Protein AF-A0A0F8YL26-F1 (afdb_monomer_lite)

Secondary structure (DSSP, 8-state):
---S--TTS-PPP----EEEEETTEEEEE-PPPHHHHHHHHHHTT-EE-TTT-PEEPS-HHHHHHHHHHHHEEETT--TT-HHHHHHHHTS-HHHHHHHHHHHHHHTT-S----------

Structure (mmCIF, N/CA/C/O backbone):
data_AF-A0A0F8YL26-F1
#
_entry.id   AF-A0A0F8YL26-F1
#
loop_
_atom_site.group_PDB
_atom_site.id
_atom_site.type_symbol
_atom_site.label_atom_id
_atom_site.label_alt_id
_atom_site.label_comp_id
_atom_site.label_asym_id
_atom_site.label_entity_id
_atom_site.label_seq_id
_atom_site.pdbx_PDB_ins_code
_atom_site.Cartn_x
_atom_site.Cartn_y
_atom_site.Cartn_z
_atom_site.occupancy
_atom_site.B_iso_or_equiv
_atom_site.auth_seq_id
_atom_site.auth_comp_id
_atom_site.auth_asym_id
_atom_site.auth_atom_id
_atom_site.pdbx_PDB_model_num
ATOM 1 N N . MET A 1 1 ? 19.111 -6.827 -0.345 1.00 41.16 1 MET A N 1
ATOM 2 C CA . MET A 1 1 ? 18.118 -7.910 -0.148 1.00 41.16 1 MET A CA 1
ATOM 3 C C . MET A 1 1 ? 16.861 -7.520 -0.910 1.00 41.16 1 MET A C 1
ATOM 5 O O . MET A 1 1 ? 16.592 -6.330 -0.970 1.00 41.16 1 MET A O 1
ATOM 9 N N . ALA A 1 2 ? 16.165 -8.460 -1.558 1.00 43.53 2 ALA A N 1
ATOM 10 C CA . ALA A 1 2 ? 14.911 -8.140 -2.247 1.00 43.53 2 ALA A CA 1
ATOM 11 C C . ALA A 1 2 ? 13.822 -7.913 -1.191 1.00 43.53 2 ALA A C 1
ATOM 13 O O . ALA A 1 2 ? 13.662 -8.744 -0.303 1.00 43.53 2 ALA A O 1
ATOM 14 N N . LYS A 1 3 ? 13.147 -6.765 -1.255 1.00 49.53 3 LYS A N 1
ATOM 15 C CA . LYS A 1 3 ? 12.140 -6.337 -0.272 1.00 49.53 3 LYS A CA 1
ATOM 16 C C . LYS A 1 3 ? 10.780 -7.030 -0.474 1.00 49.53 3 LYS A C 1
ATOM 18 O O . LYS A 1 3 ? 9.989 -7.073 0.458 1.00 49.53 3 LYS A O 1
ATOM 23 N N . TYR A 1 4 ? 10.538 -7.600 -1.659 1.00 48.78 4 TYR A N 1
ATOM 24 C CA . TYR A 1 4 ? 9.247 -8.157 -2.075 1.00 48.78 4 TYR A CA 1
ATOM 25 C C . TYR A 1 4 ? 9.373 -9.611 -2.547 1.00 48.78 4 TYR A C 1
ATOM 27 O O . TYR A 1 4 ? 10.427 -10.014 -3.053 1.00 48.78 4 TYR A O 1
ATOM 35 N N . ALA A 1 5 ? 8.288 -10.376 -2.402 1.00 49.81 5 ALA A N 1
ATOM 36 C CA . ALA A 1 5 ? 8.151 -11.717 -2.961 1.00 49.81 5 ALA A CA 1
ATOM 37 C C . ALA A 1 5 ? 8.230 -11.703 -4.504 1.00 49.81 5 ALA A C 1
ATOM 39 O O . ALA A 1 5 ? 7.973 -10.690 -5.159 1.00 49.81 5 ALA A O 1
ATOM 40 N N . THR A 1 6 ? 8.608 -12.832 -5.104 1.00 54.91 6 THR A N 1
ATOM 41 C CA . THR A 1 6 ? 8.668 -12.973 -6.570 1.00 54.91 6 THR A CA 1
ATOM 42 C C . THR A 1 6 ? 7.262 -12.955 -7.185 1.00 54.91 6 THR A C 1
ATOM 44 O O . THR A 1 6 ? 6.291 -13.355 -6.546 1.00 54.91 6 THR A O 1
ATOM 47 N N . LYS A 1 7 ? 7.129 -12.527 -8.453 1.00 46.41 7 LYS A N 1
ATOM 48 C CA . LYS A 1 7 ? 5.835 -12.383 -9.166 1.00 46.41 7 LYS A CA 1
ATOM 49 C C . LYS A 1 7 ? 4.981 -13.666 -9.184 1.00 46.41 7 LYS A C 1
ATOM 51 O O . LYS A 1 7 ? 3.782 -13.587 -9.434 1.00 46.41 7 LYS A O 1
ATOM 56 N N . GLU A 1 8 ? 5.588 -14.829 -8.969 1.00 45.25 8 GLU A N 1
ATOM 57 C CA . GLU A 1 8 ? 4.937 -16.146 -8.949 1.00 45.25 8 GLU A CA 1
ATOM 58 C C . GLU A 1 8 ? 4.402 -16.544 -7.565 1.00 45.25 8 GLU A C 1
ATOM 60 O O . GLU A 1 8 ? 3.539 -17.411 -7.480 1.00 45.25 8 GLU A O 1
ATOM 65 N N . GLN A 1 9 ? 4.859 -15.887 -6.494 1.00 46.53 9 GLN A N 1
ATOM 66 C CA . GLN A 1 9 ? 4.428 -16.147 -5.113 1.00 46.53 9 GLN A CA 1
ATOM 67 C C . GLN A 1 9 ? 3.139 -15.404 -4.730 1.00 46.53 9 GLN A C 1
ATOM 69 O O . GLN A 1 9 ? 2.575 -15.666 -3.671 1.00 46.53 9 GLN A O 1
ATOM 74 N N . VAL A 1 10 ? 2.635 -14.520 -5.598 1.00 46.34 10 VAL A N 1
ATOM 75 C CA . VAL A 1 10 ? 1.350 -13.835 -5.405 1.00 46.34 10 VAL A CA 1
ATOM 76 C C . VAL A 1 10 ? 0.215 -14.831 -5.659 1.00 46.34 10 VAL A C 1
ATOM 78 O O . VAL A 1 10 ? -0.235 -15.012 -6.794 1.00 46.34 10 VAL A O 1
ATOM 81 N N . THR A 1 11 ? -0.213 -15.529 -4.610 1.00 48.38 11 THR A N 1
ATOM 82 C CA . THR A 1 11 ? -1.377 -16.422 -4.651 1.00 48.38 11 THR A CA 1
ATOM 83 C C . THR A 1 11 ? -2.667 -15.599 -4.594 1.00 48.38 11 THR A C 1
ATOM 85 O O . THR A 1 11 ? -2.715 -14.530 -3.993 1.00 48.38 11 THR A O 1
ATOM 88 N N . ALA A 1 12 ? -3.703 -16.041 -5.312 1.00 40.38 12 ALA A N 1
ATOM 89 C CA . ALA A 1 12 ? -4.966 -15.314 -5.442 1.00 40.38 12 ALA A CA 1
ATOM 90 C C . ALA A 1 12 ? -5.611 -15.071 -4.067 1.00 40.38 12 ALA A C 1
ATOM 92 O O . ALA A 1 12 ? -5.828 -16.013 -3.306 1.00 40.38 12 ALA A O 1
ATOM 93 N N . ILE A 1 13 ? -5.914 -13.810 -3.761 1.00 52.44 13 ILE A N 1
ATOM 94 C CA . ILE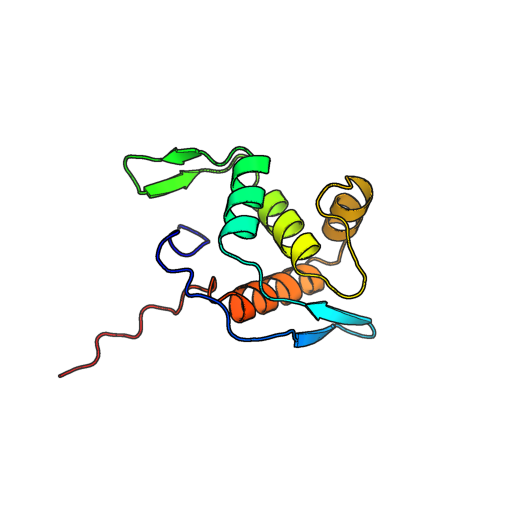 A 1 13 ? -6.297 -13.389 -2.415 1.00 52.44 13 ILE A CA 1
ATOM 95 C C . ILE A 1 13 ? -7.774 -13.676 -2.133 1.00 52.44 13 ILE A C 1
ATOM 97 O O . ILE A 1 13 ? -8.657 -13.282 -2.891 1.00 52.44 13 ILE A O 1
ATOM 101 N N . THR A 1 14 ? -8.036 -14.338 -1.004 1.00 45.94 14 THR A N 1
ATOM 102 C CA . THR A 1 14 ? -9.374 -14.709 -0.514 1.00 45.94 14 THR A CA 1
ATOM 103 C C . THR A 1 14 ? -9.836 -13.921 0.722 1.00 45.94 14 THR A C 1
ATOM 105 O O . THR A 1 14 ? -10.779 -14.353 1.382 1.00 45.94 14 THR A O 1
ATOM 108 N N . SER A 1 15 ? -9.225 -12.776 1.055 1.00 54.25 15 SER A N 1
ATOM 109 C CA . SER A 1 15 ? -9.646 -11.945 2.201 1.00 54.25 15 SER A CA 1
ATOM 110 C C . SER A 1 15 ? -10.219 -10.590 1.755 1.00 54.25 15 SER A C 1
ATOM 112 O O . SER A 1 15 ? -9.540 -9.871 1.028 1.00 54.25 15 SER A O 1
ATOM 114 N N . PRO A 1 16 ? -11.450 -10.223 2.173 1.00 66.69 16 PRO A N 1
ATOM 115 C CA . PRO A 1 16 ? -12.206 -9.125 1.560 1.00 66.69 16 PRO A CA 1
ATOM 116 C C . PRO A 1 16 ? -11.805 -7.713 2.016 1.00 66.69 16 PRO A C 1
ATOM 118 O O . PRO A 1 16 ? -11.979 -6.783 1.240 1.00 66.69 16 PRO A O 1
ATOM 121 N N . ALA A 1 17 ? -11.317 -7.535 3.247 1.00 76.31 17 ALA A N 1
ATOM 122 C CA . ALA A 1 17 ? -10.756 -6.290 3.789 1.00 76.31 17 ALA A CA 1
ATOM 123 C C . ALA A 1 17 ? -10.294 -6.526 5.241 1.00 76.31 17 ALA A C 1
ATOM 125 O O . ALA A 1 17 ? -10.751 -7.480 5.877 1.00 76.31 17 ALA A O 1
ATOM 126 N N . ALA A 1 18 ? -9.462 -5.645 5.796 1.00 82.38 18 ALA A N 1
ATOM 127 C CA . ALA A 1 18 ? -9.227 -5.557 7.235 1.00 82.38 18 ALA A CA 1
ATOM 128 C C . ALA A 1 18 ? -9.174 -4.108 7.720 1.00 82.38 18 ALA A C 1
ATOM 130 O O . ALA A 1 18 ? -8.641 -3.233 7.039 1.00 82.38 18 ALA A O 1
ATOM 131 N N . ASP A 1 19 ? -9.675 -3.895 8.934 1.00 86.81 19 ASP A N 1
ATOM 132 C CA . ASP A 1 19 ? -9.597 -2.612 9.622 1.00 86.81 19 ASP A CA 1
ATOM 133 C C . ASP A 1 19 ? -8.307 -2.544 10.450 1.00 86.81 19 ASP A C 1
ATOM 135 O O . ASP A 1 19 ? -7.968 -3.462 11.204 1.00 86.81 19 ASP A O 1
ATOM 139 N N . VAL A 1 20 ? -7.581 -1.440 10.319 1.00 84.00 20 VAL A N 1
ATOM 140 C CA . VAL A 1 20 ? -6.352 -1.146 11.049 1.00 84.00 20 VAL A CA 1
ATOM 141 C C . VAL A 1 20 ? -6.524 0.164 11.786 1.00 84.00 20 VAL A C 1
ATOM 143 O O . VAL A 1 20 ? -6.521 1.238 11.192 1.00 84.00 20 VAL A O 1
ATOM 146 N N . THR A 1 21 ? -6.606 0.080 13.108 1.00 84.88 21 THR A N 1
ATOM 147 C CA . THR A 1 21 ? -6.590 1.268 13.958 1.00 84.88 21 THR A CA 1
ATOM 148 C C . THR A 1 21 ? -5.149 1.638 14.310 1.00 84.88 21 THR A C 1
ATOM 150 O O . THR A 1 21 ? -4.347 0.802 14.763 1.00 84.88 21 THR A O 1
ATOM 153 N N . VAL A 1 22 ? -4.801 2.900 14.077 1.00 79.50 22 VAL A N 1
ATOM 154 C CA . VAL A 1 22 ? -3.539 3.510 14.496 1.00 79.50 22 VAL A CA 1
ATOM 155 C C . VAL A 1 22 ? -3.875 4.790 15.240 1.00 79.50 22 VAL A C 1
ATOM 157 O O . VAL A 1 22 ? -4.505 5.685 14.680 1.00 79.50 22 VAL A O 1
ATOM 160 N N . ASP A 1 23 ? -3.484 4.837 16.511 1.00 80.69 23 ASP A N 1
ATOM 161 C CA . ASP A 1 23 ? -3.898 5.875 17.454 1.00 80.69 23 ASP A CA 1
ATOM 162 C C . ASP A 1 23 ? -5.433 6.015 17.474 1.00 80.69 23 ASP A C 1
ATOM 164 O O . ASP A 1 23 ? -6.118 5.053 17.828 1.00 80.69 23 ASP A O 1
ATOM 168 N N . ASP A 1 24 ? -5.966 7.162 17.046 1.00 83.44 24 ASP A N 1
ATOM 169 C CA . ASP A 1 24 ? -7.406 7.459 17.019 1.00 83.44 24 ASP A CA 1
ATOM 170 C C . ASP A 1 24 ? -8.045 7.303 15.621 1.00 83.44 24 ASP A C 1
ATOM 172 O O . ASP A 1 24 ? -9.244 7.536 15.453 1.00 83.44 24 ASP A O 1
ATOM 176 N N . LEU A 1 25 ? -7.270 6.916 14.600 1.00 84.12 25 LEU A N 1
ATOM 177 C CA . LEU A 1 25 ? -7.732 6.783 13.213 1.00 84.12 25 LEU A CA 1
ATOM 178 C C . LEU A 1 25 ? -7.864 5.310 12.821 1.00 84.12 25 LEU A C 1
ATOM 180 O O . LEU A 1 25 ? -6.984 4.494 13.101 1.00 84.12 25 LEU A O 1
ATOM 184 N N . THR A 1 26 ? -8.964 4.964 12.151 1.00 88.31 26 THR A N 1
ATOM 185 C CA . THR A 1 26 ? -9.187 3.619 11.601 1.00 88.31 26 THR A CA 1
ATOM 186 C C . THR A 1 26 ? -9.112 3.671 10.087 1.00 88.31 26 THR A C 1
ATOM 188 O O . THR A 1 26 ? -9.803 4.470 9.464 1.00 88.31 26 THR A O 1
ATOM 191 N N . TYR A 1 27 ? -8.269 2.808 9.529 1.00 88.88 27 TYR A N 1
ATOM 192 C CA . TYR A 1 27 ? -8.066 2.639 8.099 1.00 88.88 27 TYR A CA 1
ATOM 193 C C . TYR A 1 27 ? -8.634 1.299 7.677 1.00 88.88 27 TYR A C 1
ATOM 195 O O . TYR A 1 27 ? -8.425 0.303 8.369 1.00 88.88 27 TYR A O 1
ATOM 203 N N . ARG A 1 28 ? -9.293 1.246 6.531 1.00 88.56 28 ARG A N 1
ATOM 204 C CA . ARG A 1 28 ? -9.791 -0.001 5.966 1.00 88.56 28 ARG A CA 1
ATOM 205 C C . ARG A 1 28 ? -8.973 -0.355 4.739 1.00 88.56 28 ARG A C 1
ATOM 207 O O . ARG A 1 28 ? -8.921 0.421 3.796 1.00 88.56 28 ARG A O 1
ATOM 214 N N . LEU A 1 29 ? -8.337 -1.521 4.763 1.00 88.88 29 LEU A N 1
ATOM 215 C CA . LEU A 1 29 ? -7.453 -1.999 3.703 1.00 88.88 29 LEU A CA 1
ATOM 216 C C . LEU A 1 29 ? -8.081 -3.189 2.985 1.00 88.88 29 LEU A C 1
ATOM 218 O O . LEU A 1 29 ? -8.567 -4.117 3.633 1.00 88.88 29 LEU A O 1
ATOM 222 N N . ALA A 1 30 ? -8.023 -3.192 1.662 1.00 86.62 30 ALA A N 1
ATOM 223 C CA . ALA A 1 30 ? -8.207 -4.362 0.826 1.00 86.62 30 ALA A CA 1
ATOM 224 C C . ALA A 1 30 ? -6.870 -5.087 0.641 1.00 86.62 30 ALA A C 1
ATOM 226 O O . ALA A 1 30 ? -5.808 -4.647 1.075 1.00 86.62 30 ALA A O 1
ATOM 227 N N . ALA A 1 31 ? -6.918 -6.236 -0.009 1.00 84.31 31 ALA A N 1
ATOM 228 C CA . ALA A 1 31 ? -5.710 -6.842 -0.523 1.00 84.31 31 ALA A CA 1
ATOM 229 C C . ALA A 1 31 ? -5.487 -6.397 -1.970 1.00 84.31 31 ALA A C 1
ATOM 231 O O . ALA A 1 31 ? -6.447 -6.350 -2.737 1.00 84.31 31 ALA A O 1
ATOM 232 N N . ILE A 1 32 ? -4.236 -6.130 -2.347 1.00 80.75 32 ILE A N 1
ATOM 233 C CA . ILE A 1 32 ? -3.895 -5.757 -3.720 1.00 80.75 32 ILE A CA 1
ATOM 234 C C . ILE A 1 32 ? -3.655 -6.999 -4.570 1.00 80.75 32 ILE A C 1
ATOM 236 O O . ILE A 1 32 ? -2.952 -7.937 -4.200 1.00 80.75 32 ILE A O 1
ATOM 240 N N . THR A 1 33 ? -4.230 -7.005 -5.756 1.00 78.06 33 THR A N 1
ATOM 241 C CA . THR A 1 33 ? -4.045 -8.039 -6.760 1.00 78.06 33 THR A CA 1
ATOM 242 C C . THR A 1 33 ? -2.635 -8.002 -7.351 1.00 78.06 33 THR A C 1
ATOM 244 O O . THR A 1 33 ? -1.918 -6.999 -7.333 1.00 78.06 33 THR A O 1
ATOM 247 N N . ARG A 1 34 ? -2.248 -9.103 -8.003 1.00 75.00 34 ARG A N 1
ATOM 248 C CA . ARG A 1 34 ? -1.016 -9.159 -8.805 1.00 75.00 34 ARG A CA 1
ATOM 249 C C . ARG A 1 34 ? -0.975 -8.085 -9.903 1.00 75.00 34 ARG A C 1
ATOM 251 O O . ARG A 1 34 ? 0.111 -7.647 -10.276 1.00 75.00 34 ARG A O 1
ATOM 258 N N . GLY A 1 35 ? -2.136 -7.711 -10.449 1.00 78.19 35 GLY A N 1
ATOM 259 C CA . GLY A 1 35 ? -2.253 -6.672 -11.472 1.00 78.19 35 GLY A CA 1
ATOM 260 C C . GLY A 1 35 ? -1.884 -5.297 -10.925 1.00 78.19 35 GLY A C 1
ATOM 261 O O . GLY A 1 35 ? -1.057 -4.620 -11.523 1.00 78.19 35 GLY A O 1
ATOM 262 N N . GLU A 1 36 ? -2.416 -4.944 -9.757 1.00 84.06 36 GLU A N 1
ATOM 263 C CA . GLU A 1 36 ? -2.148 -3.673 -9.068 1.00 84.06 36 GLU A CA 1
ATOM 264 C C . GLU A 1 36 ? -0.703 -3.585 -8.577 1.00 84.06 36 GLU A C 1
ATOM 266 O O . GLU A 1 36 ? -0.038 -2.577 -8.796 1.00 84.06 36 GLU A O 1
ATOM 271 N N . PHE A 1 37 ? -0.163 -4.679 -8.027 1.00 82.31 37 PHE A N 1
ATOM 272 C CA . PHE A 1 37 ? 1.261 -4.757 -7.693 1.00 82.31 37 PHE A CA 1
ATOM 273 C C . PHE A 1 37 ? 2.140 -4.485 -8.920 1.00 82.31 37 PHE A C 1
ATOM 275 O O . PHE A 1 37 ? 3.087 -3.703 -8.869 1.00 82.31 37 PHE A O 1
ATOM 282 N N . ARG A 1 38 ? 1.831 -5.133 -10.050 1.00 80.00 38 ARG A N 1
ATOM 283 C CA . ARG A 1 38 ? 2.588 -4.938 -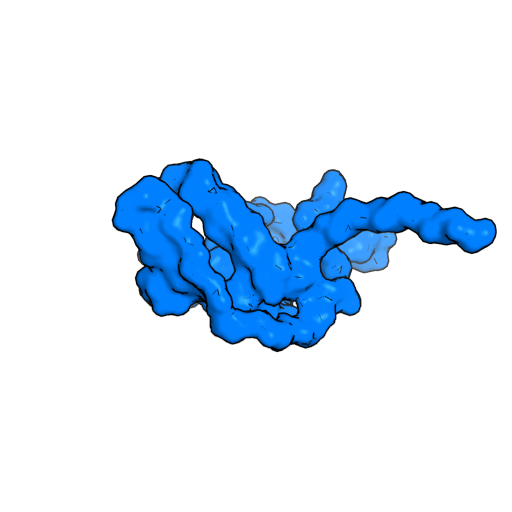11.288 1.00 80.00 38 ARG A CA 1
ATOM 284 C C . ARG A 1 38 ? 2.453 -3.511 -11.809 1.00 80.00 38 ARG A C 1
ATOM 286 O O . ARG A 1 38 ? 3.457 -2.947 -12.220 1.00 80.00 38 ARG A O 1
ATOM 293 N N . TRP A 1 39 ? 1.248 -2.955 -11.787 1.00 86.69 39 TRP A N 1
ATOM 294 C CA . TRP A 1 39 ? 1.001 -1.578 -12.193 1.00 86.69 39 TRP A CA 1
ATOM 295 C C . TRP A 1 39 ? 1.841 -0.599 -11.366 1.00 86.69 39 TRP A C 1
ATOM 297 O O . TRP A 1 39 ? 2.591 0.169 -11.955 1.00 86.69 39 TRP A O 1
ATOM 307 N N . ALA A 1 40 ? 1.832 -0.700 -10.032 1.00 85.38 40 ALA A N 1
ATOM 308 C CA . ALA A 1 40 ? 2.619 0.180 -9.162 1.00 85.38 40 ALA A CA 1
ATOM 309 C C . ALA A 1 40 ? 4.127 0.110 -9.473 1.00 85.38 40 ALA A C 1
ATOM 311 O O . ALA A 1 40 ? 4.819 1.125 -9.512 1.00 85.38 40 ALA A O 1
ATOM 312 N N . MET A 1 41 ? 4.635 -1.093 -9.752 1.00 81.31 41 MET A N 1
ATOM 313 C CA . MET A 1 41 ? 6.026 -1.308 -10.156 1.00 81.31 41 MET A CA 1
ATOM 314 C C . MET A 1 41 ? 6.330 -0.686 -11.530 1.00 81.31 41 MET A C 1
ATOM 316 O O . MET A 1 41 ? 7.331 0.015 -11.681 1.00 81.31 41 MET A O 1
ATOM 320 N N . ASP A 1 42 ? 5.467 -0.921 -12.521 1.00 82.50 42 ASP A N 1
ATOM 321 C CA . ASP A 1 42 ? 5.620 -0.397 -13.882 1.00 82.50 42 ASP A CA 1
ATOM 322 C C . ASP A 1 42 ? 5.550 1.149 -13.886 1.00 82.50 42 ASP A C 1
ATOM 324 O O . ASP A 1 42 ? 6.350 1.789 -14.571 1.00 82.50 42 ASP A O 1
ATOM 328 N N . THR A 1 43 ? 4.681 1.756 -13.064 1.00 84.25 43 THR A N 1
ATOM 329 C CA . THR A 1 43 ? 4.534 3.218 -12.898 1.00 84.25 43 THR A CA 1
ATOM 330 C C . THR A 1 43 ? 5.824 3.886 -12.427 1.00 84.25 43 THR A C 1
ATOM 332 O O . THR A 1 43 ? 6.204 4.935 -12.942 1.00 84.25 43 THR A O 1
ATOM 335 N N . VAL A 1 44 ? 6.550 3.262 -11.495 1.00 80.56 44 VAL A N 1
ATOM 336 C CA . VAL A 1 44 ? 7.825 3.795 -10.974 1.00 80.56 44 VAL A CA 1
ATOM 337 C C . VAL A 1 44 ? 9.020 3.398 -11.856 1.00 80.56 44 VAL A C 1
ATOM 339 O O . VAL A 1 44 ? 10.167 3.761 -11.594 1.00 80.56 44 VAL A O 1
ATOM 342 N N . GLY A 1 45 ? 8.772 2.673 -12.949 1.00 73.38 45 GLY A N 1
ATOM 343 C CA . GLY A 1 45 ? 9.805 2.270 -13.896 1.00 73.38 45 GLY A CA 1
ATOM 344 C C . GLY A 1 45 ? 10.708 1.159 -13.368 1.00 73.38 45 GLY A C 1
ATOM 345 O O . GLY A 1 45 ? 11.881 1.099 -13.742 1.00 73.38 45 GLY A O 1
ATOM 346 N N . TYR A 1 46 ? 10.194 0.274 -12.507 1.00 69.19 46 TYR A N 1
ATOM 347 C CA . TYR A 1 46 ? 10.945 -0.903 -12.082 1.00 69.19 46 TYR A CA 1
ATOM 348 C C . TYR A 1 46 ? 11.274 -1.785 -13.291 1.00 69.19 46 TYR A C 1
ATOM 350 O O . TYR A 1 46 ? 10.397 -2.386 -13.913 1.00 69.19 46 TYR A O 1
ATOM 358 N N . VAL A 1 47 ? 12.564 -1.916 -13.594 1.00 61.00 47 VAL A N 1
ATOM 359 C CA . VAL A 1 47 ? 13.044 -2.854 -14.609 1.00 61.00 47 VAL A CA 1
ATOM 360 C C . VAL A 1 47 ? 13.458 -4.136 -13.902 1.00 61.00 47 VAL A C 1
ATOM 362 O O . VAL A 1 47 ? 14.334 -4.142 -13.034 1.00 61.00 47 VAL A O 1
ATOM 365 N N . GLU A 1 48 ? 12.814 -5.242 -14.263 1.00 57.72 48 GLU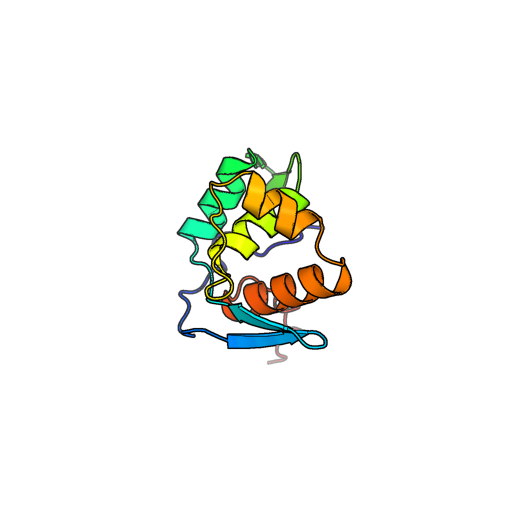 A N 1
ATOM 366 C CA . GLU A 1 48 ? 13.233 -6.565 -13.815 1.00 57.72 48 GLU A CA 1
ATOM 367 C C . GLU A 1 48 ? 14.634 -6.845 -14.362 1.00 57.72 48 GLU A C 1
ATOM 369 O O . GLU A 1 48 ? 14.841 -6.889 -15.576 1.00 57.72 48 GLU A O 1
ATOM 374 N N . ASN A 1 49 ? 15.612 -7.017 -13.474 1.00 57.38 49 ASN A N 1
ATOM 375 C CA . ASN A 1 49 ? 16.957 -7.387 -13.869 1.00 57.38 49 ASN A CA 1
ATOM 376 C C . ASN A 1 49 ? 16.935 -8.852 -14.336 1.00 57.38 49 ASN A C 1
ATOM 378 O O . ASN A 1 49 ? 16.755 -9.753 -13.509 1.00 57.38 49 ASN A O 1
ATOM 382 N N . PRO A 1 50 ? 17.162 -9.127 -15.632 1.00 50.84 50 PRO A N 1
ATOM 383 C CA . PRO A 1 50 ? 16.988 -10.465 -16.192 1.00 50.84 50 PRO A CA 1
ATOM 384 C C . PRO A 1 50 ? 18.019 -11.475 -15.668 1.00 50.84 50 PRO A C 1
ATOM 386 O O . PRO A 1 50 ? 17.853 -12.675 -15.860 1.00 50.84 50 PRO A O 1
ATOM 389 N N . VAL A 1 51 ? 19.091 -11.011 -15.013 1.00 50.50 51 VAL A N 1
ATOM 390 C CA . VAL A 1 51 ? 20.155 -11.866 -14.464 1.00 50.50 51 VAL A CA 1
ATOM 391 C C . VAL A 1 51 ? 19.842 -12.309 -13.038 1.00 50.50 51 VAL A C 1
ATOM 393 O O . VAL A 1 51 ? 20.157 -13.432 -12.655 1.00 50.50 51 VAL A O 1
ATOM 396 N N . THR A 1 52 ? 19.249 -11.429 -12.232 1.00 55.88 52 THR A N 1
ATOM 397 C CA . THR A 1 52 ? 19.006 -11.701 -10.807 1.00 55.88 52 THR A CA 1
ATOM 398 C C . THR A 1 52 ? 17.544 -12.003 -10.496 1.00 55.88 52 THR A C 1
ATOM 400 O O . THR A 1 52 ? 17.260 -12.441 -9.381 1.00 55.88 52 THR A O 1
ATOM 403 N N . GLY A 1 53 ? 16.625 -11.741 -11.435 1.00 52.56 53 GLY A N 1
ATOM 404 C CA . GLY A 1 53 ? 15.174 -11.785 -11.213 1.00 52.56 53 GLY A CA 1
ATOM 405 C C . GLY A 1 53 ? 14.689 -10.740 -10.203 1.00 52.56 53 GLY A C 1
ATOM 406 O O . GLY A 1 53 ? 13.542 -10.775 -9.764 1.00 52.56 53 GLY A O 1
ATOM 407 N N . LYS A 1 54 ? 15.574 -9.830 -9.776 1.00 52.59 54 LYS A N 1
ATOM 408 C CA . LYS A 1 54 ? 15.259 -8.760 -8.834 1.00 52.59 54 LYS A CA 1
ATOM 409 C C . LYS A 1 54 ? 14.872 -7.536 -9.632 1.00 52.59 54 LYS A C 1
ATOM 411 O O . LYS A 1 54 ? 15.529 -7.190 -10.608 1.00 52.59 54 LYS A O 1
ATOM 416 N N . ASN A 1 55 ? 13.818 -6.870 -9.199 1.00 56.28 55 ASN A N 1
ATOM 417 C CA . ASN A 1 55 ? 13.522 -5.551 -9.717 1.00 56.28 55 ASN A CA 1
ATOM 418 C C . ASN A 1 55 ? 14.501 -4.576 -9.028 1.00 56.28 55 ASN A C 1
ATOM 420 O O . ASN A 1 55 ? 14.630 -4.620 -7.800 1.00 56.28 55 ASN A O 1
ATOM 424 N N . ASP A 1 56 ? 15.199 -3.738 -9.797 1.00 53.88 56 ASP A N 1
ATOM 425 C CA . ASP A 1 56 ? 16.002 -2.614 -9.290 1.00 53.88 56 ASP A CA 1
ATOM 426 C C . ASP A 1 56 ? 15.178 -1.323 -9.501 1.00 53.88 56 ASP A C 1
ATOM 428 O O . ASP A 1 56 ? 14.736 -1.058 -10.619 1.00 53.88 56 ASP A O 1
ATOM 432 N N . SER A 1 57 ? 14.886 -0.574 -8.424 1.00 55.75 57 SER A N 1
ATOM 433 C CA . SER A 1 57 ? 14.005 0.618 -8.454 1.00 55.75 57 SER A CA 1
ATOM 434 C C . SER A 1 57 ? 14.786 1.913 -8.585 1.00 55.75 57 SER A C 1
ATOM 436 O O . SER A 1 57 ? 15.901 2.000 -8.067 1.00 55.75 57 SER A O 1
ATOM 438 N N . ALA A 1 58 ? 14.136 2.951 -9.113 1.00 59.06 58 ALA A N 1
ATOM 439 C CA . ALA A 1 58 ? 14.505 4.340 -8.848 1.00 59.06 58 ALA A CA 1
ATOM 440 C C . ALA A 1 58 ? 13.974 4.843 -7.485 1.00 59.06 58 ALA A C 1
ATOM 442 O O . ALA A 1 58 ? 14.664 5.620 -6.830 1.00 59.06 58 ALA A O 1
ATOM 443 N N . ASP A 1 59 ? 12.802 4.369 -7.034 1.00 74.88 59 ASP A N 1
ATOM 444 C CA . ASP A 1 59 ? 12.178 4.766 -5.764 1.00 74.88 59 ASP A CA 1
ATOM 445 C C . ASP A 1 59 ? 11.281 3.643 -5.176 1.00 74.88 59 ASP A C 1
ATOM 447 O O . ASP A 1 59 ? 10.143 3.440 -5.602 1.00 74.88 59 ASP A O 1
ATOM 451 N N . PRO A 1 60 ? 11.774 2.835 -4.221 1.00 76.00 60 PRO A N 1
ATOM 452 C CA . PRO A 1 60 ? 10.977 1.781 -3.589 1.00 76.00 60 PRO A CA 1
ATOM 453 C C . PRO A 1 60 ? 9.909 2.314 -2.619 1.00 76.00 60 PRO A C 1
ATOM 455 O O . PRO A 1 60 ? 9.036 1.550 -2.218 1.00 76.00 60 PRO A O 1
ATOM 458 N N . GLU A 1 61 ? 9.992 3.576 -2.203 1.00 82.81 61 GLU A N 1
ATOM 459 C CA . GLU A 1 61 ? 9.020 4.203 -1.307 1.00 82.81 61 GLU A CA 1
ATOM 460 C C . GLU A 1 61 ? 7.779 4.636 -2.090 1.00 82.81 61 GLU A C 1
ATOM 462 O O . GLU A 1 61 ? 6.659 4.381 -1.654 1.00 82.81 61 GLU A O 1
ATOM 467 N N . MET A 1 62 ? 7.963 5.153 -3.308 1.00 85.25 62 MET A N 1
ATOM 468 C CA . MET A 1 62 ? 6.852 5.480 -4.208 1.00 85.25 62 MET A CA 1
ATOM 469 C C . MET A 1 62 ? 5.977 4.261 -4.531 1.00 85.25 62 MET A C 1
ATOM 471 O O . MET A 1 62 ? 4.754 4.352 -4.515 1.00 85.25 62 MET A O 1
ATOM 475 N N . VAL A 1 63 ? 6.581 3.091 -4.762 1.00 86.31 63 VAL A N 1
ATOM 476 C CA . VAL A 1 63 ? 5.811 1.856 -4.992 1.00 86.31 63 VAL A CA 1
ATOM 477 C C . VAL A 1 63 ? 4.981 1.482 -3.767 1.00 86.31 63 VAL A C 1
ATOM 479 O O . VAL A 1 63 ? 3.820 1.109 -3.916 1.00 86.31 63 VAL A O 1
ATOM 482 N N . ASP A 1 64 ? 5.542 1.606 -2.561 1.00 86.62 64 ASP A N 1
ATOM 483 C CA . ASP A 1 64 ? 4.791 1.352 -1.329 1.00 86.62 64 ASP A CA 1
ATOM 484 C C . ASP A 1 64 ? 3.592 2.302 -1.193 1.00 86.62 64 ASP A C 1
ATOM 486 O O . ASP A 1 64 ? 2.525 1.852 -0.782 1.00 86.62 64 ASP A O 1
ATOM 490 N N . MET A 1 65 ? 3.740 3.579 -1.570 1.00 91.56 65 MET A N 1
ATOM 491 C CA . MET A 1 65 ? 2.645 4.557 -1.531 1.00 91.56 65 MET A CA 1
ATOM 492 C C . MET A 1 65 ? 1.556 4.251 -2.560 1.00 91.56 65 MET A C 1
ATOM 494 O O . MET A 1 65 ? 0.384 4.239 -2.201 1.00 91.56 65 MET A O 1
ATOM 498 N N . LEU A 1 66 ? 1.923 3.930 -3.804 1.00 90.75 66 LEU A N 1
ATOM 499 C CA . LEU A 1 66 ? 0.966 3.560 -4.857 1.00 90.75 66 LEU A CA 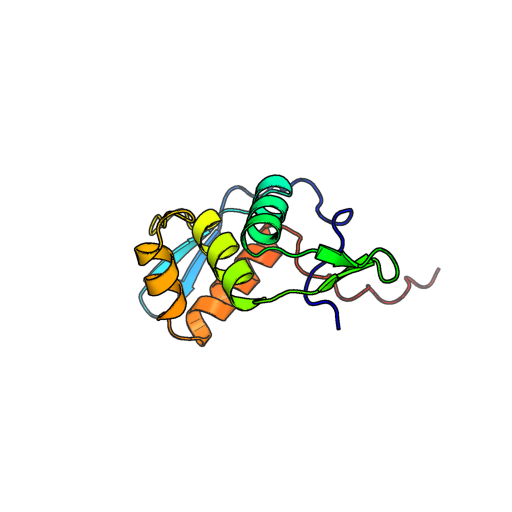1
ATOM 500 C C . LEU A 1 66 ? 0.170 2.303 -4.481 1.00 90.75 66 LEU A C 1
ATOM 502 O O . LEU A 1 66 ? -1.049 2.245 -4.652 1.00 90.75 66 LEU A O 1
ATOM 506 N N . MET A 1 67 ? 0.853 1.297 -3.930 1.00 89.31 67 MET A N 1
ATOM 507 C CA . MET A 1 67 ? 0.204 0.084 -3.431 1.00 89.31 67 MET A CA 1
ATOM 508 C C . MET A 1 67 ? -0.710 0.381 -2.242 1.00 89.31 67 MET A C 1
ATOM 510 O O . MET A 1 67 ? -1.820 -0.146 -2.179 1.00 89.31 67 MET A O 1
ATOM 514 N N . LEU A 1 68 ? -0.257 1.219 -1.307 1.00 91.06 68 LEU A N 1
ATOM 515 C CA . LEU A 1 68 ? -1.040 1.597 -0.138 1.00 91.06 68 LEU A CA 1
ATOM 516 C C . LEU A 1 68 ? -2.299 2.379 -0.531 1.00 91.06 68 LEU A C 1
ATOM 518 O O . LEU A 1 68 ? -3.364 2.048 -0.021 1.00 91.06 68 LEU A O 1
ATOM 522 N N . ALA A 1 69 ? -2.196 3.341 -1.452 1.00 92.25 69 ALA A N 1
ATOM 523 C CA . ALA A 1 69 ? -3.337 4.078 -1.996 1.00 92.25 69 ALA A CA 1
ATOM 524 C C . ALA A 1 69 ? -4.366 3.120 -2.610 1.00 92.25 69 ALA A C 1
ATOM 526 O O . ALA A 1 69 ? -5.514 3.097 -2.192 1.00 92.25 69 ALA A O 1
ATOM 527 N N . THR A 1 70 ? -3.911 2.216 -3.485 1.00 90.75 70 THR A N 1
ATOM 528 C CA . THR A 1 70 ? -4.772 1.204 -4.131 1.00 90.75 70 THR A CA 1
ATOM 529 C C . THR A 1 70 ? -5.456 0.268 -3.123 1.00 90.75 70 THR A C 1
ATOM 531 O O . THR A 1 70 ? -6.545 -0.248 -3.357 1.00 90.75 70 THR A O 1
ATOM 534 N N . SER A 1 71 ? -4.795 0.007 -1.996 1.00 90.00 71 SER A N 1
ATOM 535 C CA . SER A 1 71 ? -5.300 -0.853 -0.929 1.00 90.00 71 SER A CA 1
ATOM 536 C C . SER A 1 71 ? -6.318 -0.154 -0.023 1.00 90.00 71 SER A C 1
ATOM 538 O O . SER A 1 71 ? -7.165 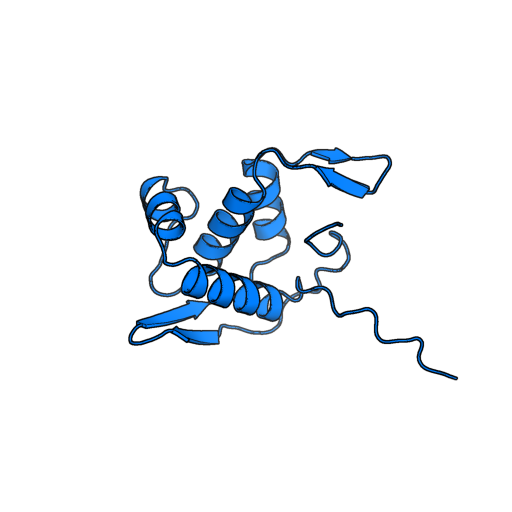-0.818 0.575 1.00 90.00 71 SER A O 1
ATOM 540 N N . LEU A 1 72 ? -6.233 1.164 0.144 1.00 90.62 72 LEU A N 1
ATOM 541 C CA . LEU A 1 72 ? -7.055 1.899 1.099 1.00 90.62 72 LEU A CA 1
ATOM 542 C C . LEU A 1 72 ? -8.485 2.073 0.575 1.00 90.62 72 LEU A C 1
ATOM 544 O O . LEU A 1 72 ? -8.735 2.777 -0.388 1.00 90.62 72 LEU A O 1
ATOM 548 N N . ILE A 1 73 ? -9.434 1.430 1.257 1.00 88.25 73 ILE A N 1
ATOM 549 C CA . ILE A 1 73 ? -10.874 1.598 1.025 1.00 88.25 73 ILE A CA 1
ATOM 550 C C . ILE A 1 73 ? -11.378 2.840 1.767 1.00 88.25 73 ILE A C 1
ATOM 552 O O . ILE A 1 73 ? -12.215 3.578 1.259 1.00 88.25 73 ILE A O 1
ATOM 556 N N . GLU A 1 74 ? -10.914 3.036 3.006 1.00 88.44 74 GLU A N 1
ATOM 557 C CA . GLU A 1 74 ? -11.289 4.182 3.838 1.00 88.44 74 GLU A CA 1
ATOM 558 C C . GLU A 1 74 ? -10.085 4.659 4.677 1.00 88.44 74 GLU A C 1
ATOM 560 O O . GLU A 1 74 ? -9.512 3.848 5.415 1.00 88.44 74 GLU A O 1
ATOM 565 N N . PRO A 1 75 ? -9.719 5.955 4.621 1.00 87.25 75 PRO A N 1
ATOM 566 C CA . PRO A 1 75 ? -10.162 6.915 3.607 1.00 87.25 75 PRO A CA 1
ATOM 567 C C . PRO A 1 75 ? -9.717 6.473 2.203 1.00 87.25 75 PRO A C 1
ATOM 569 O O . PRO A 1 75 ? -8.665 5.857 2.062 1.00 87.25 75 PRO A O 1
ATOM 572 N N . ASP A 1 76 ? -10.565 6.736 1.210 1.00 89.06 76 ASP A N 1
ATOM 573 C CA . ASP A 1 76 ? -10.320 6.404 -0.199 1.00 89.06 76 ASP A CA 1
ATOM 574 C C . ASP A 1 76 ? -9.258 7.362 -0.755 1.00 89.06 76 ASP A C 1
ATOM 576 O O . ASP A 1 76 ? -9.435 8.579 -0.655 1.00 89.06 76 ASP A O 1
ATOM 580 N N . PHE A 1 77 ? -8.153 6.814 -1.261 1.00 90.31 77 PHE A N 1
ATOM 581 C CA . PHE A 1 77 ? -7.056 7.566 -1.874 1.00 90.31 77 PHE A CA 1
ATOM 582 C C . PHE A 1 77 ? -6.901 7.124 -3.326 1.00 90.31 77 PHE A C 1
ATOM 584 O O . PHE A 1 77 ? -6.780 5.930 -3.605 1.00 90.31 77 PHE A O 1
ATOM 591 N N . ASP A 1 78 ? -6.827 8.081 -4.244 1.00 89.06 78 ASP A N 1
ATOM 592 C CA . ASP A 1 78 ? -6.575 7.802 -5.650 1.00 89.06 78 ASP A CA 1
ATOM 593 C C . ASP A 1 78 ? -5.070 7.631 -5.896 1.00 89.06 78 ASP A C 1
ATOM 595 O O . ASP A 1 78 ? -4.265 8.546 -5.715 1.00 89.06 78 ASP A O 1
ATOM 599 N N . ALA A 1 79 ? -4.671 6.435 -6.331 1.00 88.12 79 ALA A N 1
ATOM 600 C CA . ALA A 1 79 ? -3.279 6.131 -6.642 1.00 88.12 79 ALA A CA 1
ATOM 601 C C . ALA A 1 79 ? -2.765 6.859 -7.905 1.00 88.12 79 ALA A C 1
ATOM 603 O O . ALA A 1 79 ? -1.557 6.866 -8.149 1.00 88.12 79 ALA A O 1
ATOM 604 N N . GLU A 1 80 ? -3.658 7.451 -8.706 1.00 88.81 80 GLU A N 1
ATOM 605 C CA . GLU A 1 80 ? -3.326 8.302 -9.854 1.00 88.81 80 GLU A CA 1
ATOM 606 C C . GLU A 1 80 ? -3.295 9.806 -9.502 1.00 88.81 80 GLU A C 1
ATOM 608 O O . GLU A 1 80 ? -2.795 10.596 -10.308 1.00 88.81 80 GLU A O 1
ATOM 613 N N . ASP A 1 81 ? -3.770 10.217 -8.314 1.00 92.00 81 ASP A N 1
ATOM 614 C CA . ASP A 1 81 ? -3.725 11.613 -7.855 1.00 92.00 81 ASP A CA 1
ATOM 615 C C . ASP A 1 81 ? -2.441 11.907 -7.061 1.00 92.00 81 ASP A C 1
ATOM 617 O O . ASP A 1 81 ? -2.174 11.371 -5.983 1.00 92.00 81 ASP A O 1
ATOM 621 N N . GLU A 1 82 ? -1.635 12.832 -7.581 1.00 88.94 82 GLU A N 1
ATOM 622 C CA . GLU A 1 82 ? -0.396 13.279 -6.947 1.00 88.94 82 GLU A CA 1
ATOM 623 C C . GLU A 1 82 ? -0.625 13.878 -5.546 1.00 88.94 82 GLU A C 1
ATOM 625 O O . GLU A 1 82 ? 0.248 13.756 -4.682 1.00 88.94 82 GLU A O 1
ATOM 630 N N . ALA A 1 83 ? -1.777 14.511 -5.293 1.00 91.25 83 ALA A N 1
ATOM 631 C CA . ALA A 1 83 ? -2.091 15.106 -3.992 1.00 91.25 83 ALA A CA 1
ATOM 632 C C . ALA A 1 83 ? -2.357 14.043 -2.913 1.00 91.25 83 ALA A C 1
ATOM 634 O O . ALA A 1 83 ? -1.939 14.199 -1.758 1.00 91.25 83 ALA A O 1
ATOM 635 N N . ASP A 1 84 ? -3.000 12.946 -3.300 1.00 91.31 84 ASP A N 1
ATOM 636 C CA . ASP A 1 84 ? -3.296 11.817 -2.422 1.00 91.31 84 ASP A CA 1
ATOM 637 C C . ASP A 1 84 ? -2.017 11.054 -2.075 1.00 91.31 84 ASP A C 1
ATOM 639 O O . ASP A 1 84 ? -1.743 10.781 -0.902 1.00 91.31 84 ASP A O 1
ATOM 643 N N . ILE A 1 85 ? -1.155 10.821 -3.066 1.00 91.56 85 ILE A N 1
ATOM 644 C CA . ILE A 1 85 ? 0.166 10.227 -2.842 1.00 91.56 85 ILE A CA 1
ATOM 645 C C . ILE A 1 85 ? 1.045 11.115 -1.952 1.00 91.56 85 ILE A C 1
ATOM 647 O O . ILE A 1 85 ? 1.683 10.604 -1.029 1.00 91.56 85 ILE A O 1
ATOM 651 N N . ALA A 1 86 ? 1.054 12.436 -2.160 1.00 90.50 86 ALA A N 1
ATOM 652 C CA . ALA A 1 86 ? 1.778 13.358 -1.283 1.00 90.50 86 ALA A CA 1
ATOM 653 C C . ALA A 1 86 ? 1.260 13.292 0.165 1.00 90.50 86 ALA A C 1
ATOM 655 O O . ALA A 1 86 ? 2.049 13.246 1.108 1.00 90.50 86 ALA A O 1
ATOM 656 N N . THR A 1 87 ? -0.059 13.198 0.349 1.00 90.81 87 THR A N 1
ATOM 657 C CA . THR A 1 87 ? -0.676 13.041 1.676 1.00 90.81 87 THR A CA 1
ATOM 658 C C . THR A 1 87 ? -0.222 11.748 2.358 1.00 90.81 87 THR A C 1
ATOM 660 O O . THR A 1 87 ? 0.107 11.757 3.546 1.00 90.81 87 THR A O 1
ATOM 663 N N . LEU A 1 88 ? -0.144 10.640 1.615 1.00 89.00 88 LEU A N 1
ATOM 664 C CA . LEU A 1 88 ? 0.365 9.363 2.125 1.00 89.00 88 LEU A CA 1
ATOM 665 C C . LEU A 1 88 ? 1.852 9.434 2.510 1.00 89.00 88 LEU A C 1
ATOM 667 O O . LEU A 1 88 ? 2.248 8.859 3.525 1.00 89.00 88 LEU A O 1
ATOM 671 N N . GLN A 1 89 ? 2.664 10.176 1.754 1.00 87.44 89 GLN A N 1
ATOM 672 C CA . GLN A 1 89 ? 4.082 10.406 2.064 1.00 87.44 89 GLN A CA 1
ATOM 673 C C . GLN A 1 89 ? 4.288 11.266 3.318 1.00 87.44 89 GLN A C 1
ATOM 675 O O . GLN A 1 89 ? 5.254 11.068 4.055 1.00 87.44 89 GLN A O 1
ATOM 680 N N . GLU A 1 90 ? 3.381 12.205 3.585 1.00 90.06 90 GLU A N 1
ATOM 681 C CA . GLU A 1 90 ? 3.409 13.046 4.785 1.00 90.06 90 GLU A CA 1
ATOM 682 C C . GLU A 1 90 ? 2.911 12.319 6.047 1.00 90.06 90 GLU A C 1
ATOM 684 O O . GLU A 1 90 ? 3.063 12.832 7.163 1.00 90.06 90 GLU A O 1
ATOM 689 N N . MET A 1 91 ? 2.346 11.112 5.910 1.00 87.62 91 MET A N 1
ATOM 690 C CA . MET A 1 91 ? 1.918 10.322 7.061 1.00 87.62 91 MET A CA 1
ATOM 691 C C . MET A 1 91 ? 3.096 10.019 7.995 1.00 87.62 91 MET A C 1
ATOM 693 O O . MET A 1 91 ? 4.208 9.726 7.545 1.00 87.62 91 MET A O 1
ATOM 697 N N . PRO A 1 92 ? 2.869 9.985 9.323 1.00 87.56 92 PRO A N 1
ATOM 698 C CA . PRO A 1 92 ? 3.915 9.572 10.242 1.00 87.56 92 PRO A CA 1
ATOM 699 C C . PRO A 1 92 ? 4.422 8.174 9.870 1.00 87.56 92 PRO A C 1
ATOM 701 O O . PRO A 1 92 ? 3.628 7.243 9.732 1.00 87.56 92 PRO A O 1
ATOM 704 N N . ILE A 1 93 ? 5.745 8.012 9.775 1.00 80.06 93 ILE A N 1
ATOM 705 C CA . ILE A 1 93 ? 6.411 6.777 9.310 1.00 80.06 93 ILE A CA 1
ATOM 706 C C . ILE A 1 93 ? 5.886 5.521 10.027 1.00 80.06 93 ILE A C 1
ATOM 708 O O . ILE A 1 93 ? 5.757 4.455 9.424 1.00 80.06 93 ILE A O 1
ATOM 712 N N . GLY A 1 94 ? 5.558 5.629 11.320 1.00 84.12 94 GLY A N 1
ATOM 713 C CA . GLY A 1 94 ? 4.996 4.521 12.099 1.00 84.12 94 GLY A CA 1
ATOM 714 C C . GLY A 1 94 ? 3.609 4.067 11.628 1.00 84.12 94 GLY A C 1
ATOM 715 O O . GLY A 1 94 ? 3.308 2.874 11.688 1.00 84.12 94 GLY A O 1
ATOM 716 N N . VAL A 1 95 ? 2.785 4.993 11.131 1.00 85.56 95 VAL A N 1
ATOM 717 C CA . VAL A 1 95 ? 1.444 4.718 10.602 1.00 85.56 95 VAL A CA 1
ATOM 718 C C . VAL A 1 95 ? 1.557 4.060 9.229 1.00 85.56 95 VAL A C 1
ATOM 720 O O . VAL A 1 95 ? 1.079 2.938 9.062 1.00 85.56 95 VAL A O 1
ATOM 723 N N . SER A 1 96 ? 2.257 4.694 8.280 1.00 85.12 96 SER A N 1
ATOM 724 C CA . SER A 1 96 ? 2.423 4.169 6.916 1.00 85.12 96 SER A CA 1
ATOM 725 C C . SER A 1 96 ? 3.088 2.788 6.917 1.00 85.12 96 SER A C 1
ATOM 727 O O . SER A 1 96 ? 2.573 1.857 6.301 1.00 85.12 96 SER A O 1
ATOM 729 N N . SER A 1 97 ? 4.137 2.582 7.723 1.00 85.38 97 SER A N 1
ATOM 730 C CA . SER A 1 97 ? 4.793 1.270 7.870 1.00 85.38 97 SER A CA 1
ATOM 731 C C . SER A 1 97 ? 3.843 0.174 8.366 1.00 85.38 97 SER A C 1
ATOM 733 O O . SER A 1 97 ? 3.923 -0.975 7.922 1.00 85.38 97 SER A O 1
ATOM 735 N N . LYS A 1 98 ? 2.941 0.504 9.300 1.00 87.38 98 LYS A N 1
ATOM 736 C CA . LYS A 1 98 ? 1.966 -0.450 9.847 1.00 87.38 98 LYS A CA 1
ATOM 737 C C . LYS A 1 98 ? 0.905 -0.809 8.807 1.00 87.38 98 LYS A C 1
ATOM 739 O O . LYS A 1 98 ? 0.579 -1.989 8.676 1.00 87.38 98 LYS A O 1
ATOM 744 N N . LEU A 1 99 ? 0.416 0.177 8.054 1.00 88.44 99 LEU A N 1
ATOM 745 C CA . LEU A 1 99 ? -0.557 -0.035 6.981 1.00 88.44 99 LEU A CA 1
ATOM 746 C C . LEU A 1 99 ? 0.034 -0.865 5.837 1.00 88.44 99 LEU A C 1
ATOM 748 O O . LEU A 1 99 ? -0.565 -1.866 5.450 1.00 88.44 99 LEU A O 1
ATOM 752 N N . ILE A 1 100 ? 1.249 -0.539 5.383 1.00 87.00 100 ILE A N 1
ATOM 753 C CA . ILE A 1 100 ? 1.973 -1.312 4.361 1.00 87.00 100 ILE A CA 1
ATOM 754 C C . ILE A 1 100 ? 2.155 -2.759 4.822 1.00 87.00 100 ILE A C 1
ATOM 756 O O . ILE A 1 100 ? 1.859 -3.692 4.079 1.00 87.00 100 ILE A O 1
ATOM 760 N N . LYS A 1 101 ? 2.590 -2.988 6.069 1.00 85.81 101 LYS A N 1
ATOM 761 C CA . LYS A 1 101 ? 2.767 -4.350 6.592 1.00 85.81 101 LYS A CA 1
ATOM 762 C C . LYS A 1 101 ? 1.456 -5.140 6.601 1.00 85.81 101 LYS A C 1
ATOM 764 O O . LYS A 1 101 ? 1.451 -6.320 6.238 1.00 85.81 101 LYS A O 1
ATOM 769 N N . GLN A 1 102 ? 0.353 -4.509 7.004 1.00 86.06 102 GLN A N 1
ATOM 770 C CA . GLN A 1 102 ? -0.950 -5.164 7.000 1.00 86.06 102 GLN A CA 1
ATOM 771 C C . GLN A 1 102 ? -1.412 -5.466 5.572 1.00 86.06 102 GLN A C 1
ATOM 773 O O . GLN A 1 102 ? -1.803 -6.597 5.301 1.00 86.06 102 GLN A O 1
ATOM 778 N N . MET A 1 103 ? -1.304 -4.507 4.653 1.00 86.25 103 MET A N 1
ATOM 779 C CA . MET A 1 103 ? -1.611 -4.696 3.232 1.00 86.25 103 MET A CA 1
ATOM 780 C C . MET A 1 103 ? -0.820 -5.865 2.634 1.00 86.25 103 MET A C 1
ATOM 782 O O . MET A 1 103 ? -1.395 -6.733 1.981 1.00 86.25 103 MET A O 1
ATOM 786 N N . MET A 1 104 ? 0.488 -5.933 2.883 1.00 81.25 104 MET A N 1
ATOM 787 C CA . MET A 1 104 ? 1.342 -7.019 2.393 1.00 81.25 104 MET A CA 1
ATOM 788 C C . MET A 1 104 ? 0.914 -8.381 2.951 1.00 81.25 104 MET A C 1
ATOM 790 O O . MET A 1 104 ? 0.959 -9.383 2.239 1.00 81.25 104 MET A O 1
ATOM 794 N N . THR A 1 105 ? 0.459 -8.411 4.208 1.00 82.06 105 THR A N 1
ATOM 795 C CA . THR A 1 105 ? -0.097 -9.613 4.849 1.00 82.06 105 THR A CA 1
ATOM 796 C C . THR A 1 105 ? -1.416 -10.028 4.198 1.00 82.06 105 THR A C 1
ATOM 798 O O . THR A 1 105 ? -1.591 -11.197 3.867 1.00 82.06 105 THR A O 1
ATOM 801 N N . LEU A 1 106 ? -2.326 -9.074 3.970 1.00 79.75 106 LEU A N 1
ATOM 802 C CA . LEU A 1 106 ? -3.600 -9.312 3.285 1.00 79.75 106 LEU A CA 1
ATOM 803 C C . LEU A 1 106 ? -3.389 -9.834 1.866 1.00 79.75 106 LEU A C 1
ATOM 805 O O . LEU A 1 106 ? -4.120 -10.710 1.421 1.00 79.75 106 LEU A O 1
ATOM 809 N N . SER A 1 107 ? -2.371 -9.312 1.186 1.00 75.44 107 SER A N 1
ATOM 810 C CA . SER A 1 107 ? -2.081 -9.606 -0.217 1.00 75.44 107 SER A CA 1
ATOM 811 C C . SER A 1 107 ? -1.226 -10.857 -0.420 1.00 75.44 107 SER A C 1
ATOM 813 O O . SER A 1 107 ? -0.856 -11.163 -1.551 1.00 75.44 107 SER A O 1
ATOM 815 N N . SER A 1 108 ? -0.852 -11.553 0.663 1.00 72.44 108 SER A N 1
ATOM 816 C CA . SER A 1 108 ? 0.120 -12.658 0.634 1.00 72.44 108 SER A CA 1
ATOM 817 C C . SER A 1 108 ? 1.430 -12.288 -0.086 1.00 72.44 108 SER A C 1
ATOM 819 O O . SER A 1 108 ? 2.113 -13.137 -0.651 1.00 72.44 108 SER A O 1
ATOM 821 N N . LEU A 1 109 ? 1.777 -10.995 -0.070 1.00 66.00 109 LEU A N 1
ATOM 822 C CA . LEU A 1 109 ? 3.011 -10.430 -0.623 1.00 66.00 109 LEU A CA 1
ATOM 823 C C . LEU A 1 109 ? 4.117 -10.342 0.431 1.00 66.00 109 LEU A C 1
ATOM 825 O O . LEU A 1 109 ? 5.285 -10.124 0.096 1.00 66.00 109 LEU A O 1
ATOM 829 N N . GLY A 1 110 ? 3.750 -10.487 1.707 1.00 55.78 110 GLY A N 1
ATOM 830 C CA . GLY A 1 110 ? 4.705 -10.701 2.779 1.00 55.78 110 GLY A CA 1
ATOM 831 C C . GLY A 1 110 ? 5.506 -11.964 2.490 1.00 55.78 110 GLY A C 1
ATOM 832 O O . GLY A 1 110 ? 4.936 -13.024 2.25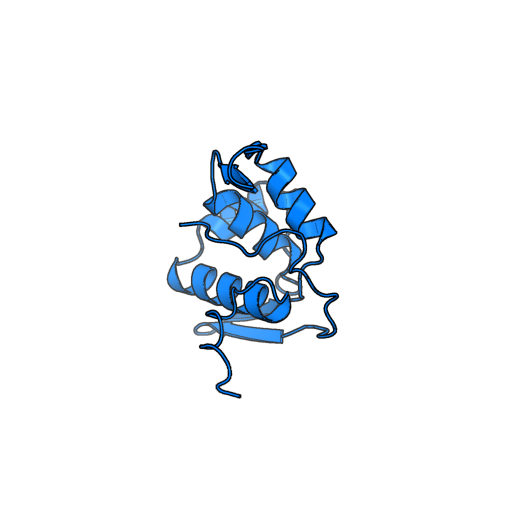2 1.00 55.78 110 GLY A O 1
ATOM 833 N N . VAL A 1 111 ? 6.831 -11.847 2.496 1.00 48.59 111 VAL A N 1
ATOM 834 C CA . VAL A 1 111 ? 7.707 -13.016 2.501 1.00 48.59 111 VAL A CA 1
ATOM 835 C C . VAL A 1 111 ? 7.369 -13.782 3.779 1.00 48.59 111 VAL A C 1
ATOM 837 O O . VAL A 1 111 ? 7.650 -13.289 4.872 1.00 48.59 111 VAL A O 1
ATOM 840 N N . GLU A 1 112 ? 6.735 -14.951 3.669 1.00 44.94 112 GLU A N 1
ATOM 841 C CA . GLU A 1 112 ? 6.901 -15.949 4.720 1.00 44.94 112 GLU A CA 1
ATOM 842 C C . GLU A 1 112 ? 8.412 -16.149 4.823 1.00 44.94 112 GLU A C 1
ATOM 844 O O . GLU A 1 112 ? 9.052 -16.519 3.831 1.00 44.94 112 GLU A O 1
ATOM 849 N N . ASP A 1 113 ? 9.003 -15.826 5.981 1.00 34.28 113 ASP A N 1
ATOM 850 C CA . ASP A 1 113 ? 10.320 -16.362 6.323 1.00 34.28 113 ASP A CA 1
ATOM 851 C C . ASP A 1 113 ? 10.284 -17.831 5.898 1.00 34.28 113 ASP A C 1
ATOM 853 O O . ASP A 1 113 ? 9.320 -18.506 6.278 1.00 34.28 113 ASP A O 1
ATOM 857 N N . PRO A 1 114 ? 11.224 -18.310 5.058 1.00 36.25 114 PRO A N 1
ATOM 858 C CA . PRO A 1 114 ? 11.181 -19.676 4.576 1.00 36.25 114 PRO A CA 1
ATOM 859 C C . PRO A 1 114 ? 11.072 -20.547 5.813 1.00 36.25 114 PRO A C 1
ATOM 861 O O . PRO A 1 114 ? 12.002 -20.590 6.623 1.00 36.25 114 PRO A O 1
ATOM 864 N N . THR A 1 115 ? 9.905 -21.166 6.000 1.00 38.06 115 THR A N 1
ATOM 865 C CA . THR A 1 115 ? 9.705 -22.137 7.060 1.00 38.06 115 THR A CA 1
ATOM 866 C C . THR A 1 115 ? 10.876 -23.083 6.934 1.00 38.06 115 THR A C 1
ATOM 868 O O . THR A 1 115 ? 11.087 -23.662 5.862 1.00 38.06 115 THR A O 1
ATOM 871 N N . ALA A 1 116 ? 11.690 -23.125 7.992 1.00 31.89 116 ALA A N 1
ATOM 872 C CA . ALA A 1 116 ? 12.812 -24.034 8.109 1.00 31.89 116 ALA A CA 1
ATOM 873 C C . ALA A 1 116 ? 12.381 -25.403 7.562 1.00 31.89 116 ALA A C 1
ATOM 875 O O . ALA A 1 116 ? 11.218 -25.774 7.771 1.00 31.89 116 ALA A O 1
ATOM 876 N N . PRO A 1 117 ? 13.261 -26.100 6.816 1.00 37.88 117 PRO A N 1
ATOM 877 C CA . PRO A 1 117 ? 12.899 -27.333 6.133 1.00 37.88 117 PRO A CA 1
ATOM 878 C C . PRO A 1 117 ? 12.145 -28.220 7.112 1.00 37.88 117 PRO A C 1
ATOM 880 O O . PRO A 1 117 ? 12.621 -28.469 8.220 1.00 37.88 117 PRO A O 1
ATOM 883 N N . THR A 1 118 ? 10.931 -28.605 6.729 1.00 39.78 118 THR A N 1
ATOM 884 C CA . THR A 1 118 ? 10.161 -29.586 7.476 1.00 39.78 118 THR A CA 1
ATOM 885 C C . THR A 1 118 ? 11.021 -30.840 7.472 1.00 39.78 118 THR A C 1
ATOM 887 O O . THR A 1 118 ? 11.279 -31.402 6.409 1.00 39.78 118 THR A O 1
ATOM 890 N N . GLU A 1 119 ? 11.579 -31.186 8.631 1.00 40.56 119 GLU A N 1
ATOM 891 C CA . GLU A 1 119 ? 12.272 -32.454 8.816 1.00 40.56 119 GLU A CA 1
ATOM 892 C C . GLU A 1 119 ? 11.248 -33.565 8.538 1.00 40.56 119 GLU A C 1
ATOM 894 O O . GLU A 1 119 ? 10.302 -33.746 9.307 1.00 40.56 119 GLU A O 1
ATOM 899 N N . GLU A 1 120 ? 11.406 -34.241 7.397 1.00 35.75 120 GLU A N 1
ATOM 900 C CA . GLU A 1 120 ? 10.898 -35.599 7.169 1.00 35.75 120 GLU A CA 1
ATOM 901 C C . GLU A 1 120 ? 11.908 -36.632 7.680 1.00 35.75 120 GLU A C 1
ATOM 903 O O . GLU A 1 120 ? 13.130 -36.434 7.465 1.00 35.75 120 GLU A O 1
#

Sequence (120 aa):
MAKYATKEQVTAITSPAADVTVDDLTYRLAAITRGEFRWAMDTVGYVENPVTGKNDSADPEMVDMLMLATSLIEPDFDAEDEADIATLQEMPIGVSSKLIKQMMTLSSLGVEDPTAPTEE

pLDDT: mean 73.0, std 18.24, range [31.89, 92.25]

Organism: NCBI:txid412755

Radius of gyration: 14.96 Å; chains: 1; bounding box: 32×51×34 Å

Foldseek 3Di:
DAPWDALVQQDDFDDAWDWDDDDNDIWIFAADHSVQLVVLCVVQPFDQDPVPSGTDGPDPVSSLLLLLQVGTPVVRADSPDPVSSVVLVPPDPVVSVVSSVVNCVSRSGDPPPPPDPDDD